Protein AF-A0A8S2E1A5-F1 (afdb_monomer)

Mean predicted aligned error: 11.37 Å

Organism: NCBI:txid1234261

Nearest PDB structures (foldseek):
  3hot-assembly1_A  TM=6.349E-01  e=9.076E-04  Drosophila mauritiana
  3hot-assembly1_B  TM=6.429E-01  e=1.334E-03  Drosophila mauritiana
  4u7b-assembly2_G-2  TM=6.095E-01  e=3.937E-04  Drosophila mauritiana
  4r79-assembly1_B  TM=6.027E-01  e=1.618E-03  Drosophila mauritiana
  5hoo-assembly1_B  TM=6.112E-01  e=2.092E-03  Drosophila mauritiana

Sequence (147 aa):
MRKAPVLLVATPFQAQRAVYFRKLEELRSTNFVIYFHDETWVNRNEEITNVWFDEADHGRLRNGEGKGQKLAISGLVSLNGFDLSTLDIFKCHEVHSMDSVHFTAGIESAASTLRTEHGRVAKIAIIVDNATWHNKLTPECDAPKRA

Structure (mmCIF, N/CA/C/O backbone):
data_AF-A0A8S2E1A5-F1
#
_entry.id   AF-A0A8S2E1A5-F1
#
loop_
_atom_site.group_PDB
_atom_site.id
_atom_site.type_symbol
_atom_site.label_atom_id
_atom_site.label_alt_id
_atom_site.label_comp_id
_atom_site.label_asym_id
_atom_site.label_entity_id
_atom_site.label_seq_id
_atom_site.pdbx_PDB_ins_code
_atom_site.Cartn_x
_atom_site.Cartn_y
_atom_site.Cartn_z
_atom_site.occupancy
_atom_site.B_iso_or_equiv
_atom_site.auth_seq_id
_atom_site.auth_comp_id
_atom_site.auth_asym_id
_atom_site.auth_atom_id
_atom_site.pdbx_PDB_model_num
ATOM 1 N N . MET A 1 1 ? 18.071 -36.636 -5.522 1.00 41.62 1 MET A N 1
ATOM 2 C CA . MET A 1 1 ? 17.278 -35.396 -5.353 1.00 41.62 1 MET A CA 1
ATOM 3 C C . MET A 1 1 ? 18.114 -34.362 -4.616 1.00 41.62 1 MET A C 1
ATOM 5 O O . MET A 1 1 ? 18.496 -34.620 -3.481 1.00 41.62 1 MET A O 1
ATOM 9 N N . ARG A 1 2 ? 18.427 -33.216 -5.235 1.00 41.34 2 ARG A N 1
ATOM 10 C CA . ARG A 1 2 ? 18.959 -32.059 -4.498 1.00 41.34 2 ARG A CA 1
ATOM 11 C C . ARG A 1 2 ? 17.771 -31.367 -3.832 1.00 41.34 2 ARG A C 1
ATOM 13 O O . ARG A 1 2 ? 16.861 -30.940 -4.534 1.00 41.34 2 ARG A O 1
ATOM 20 N N . LYS A 1 3 ? 17.745 -31.314 -2.497 1.00 44.00 3 LYS A N 1
ATOM 21 C CA . LYS A 1 3 ? 16.784 -30.476 -1.769 1.00 44.00 3 LYS A CA 1
ATOM 22 C C . LYS A 1 3 ? 17.051 -29.031 -2.185 1.00 44.00 3 LYS A C 1
ATOM 24 O O . LYS A 1 3 ? 18.188 -28.578 -2.062 1.00 44.00 3 LYS A O 1
ATOM 29 N N . ALA A 1 4 ? 16.038 -28.341 -2.706 1.00 47.56 4 ALA A N 1
ATOM 30 C CA . ALA A 1 4 ? 16.116 -26.896 -2.860 1.00 47.56 4 ALA A CA 1
ATOM 31 C C . ALA A 1 4 ? 16.495 -26.305 -1.490 1.00 47.56 4 ALA A C 1
ATOM 33 O O . ALA A 1 4 ? 15.922 -26.740 -0.483 1.00 47.56 4 ALA A O 1
ATOM 34 N N . PRO A 1 5 ? 17.476 -25.390 -1.403 1.00 48.09 5 PRO A N 1
ATOM 35 C CA . PRO A 1 5 ? 17.750 -24.717 -0.149 1.00 48.09 5 PRO A CA 1
ATOM 36 C C . PRO A 1 5 ? 16.495 -23.925 0.208 1.00 48.09 5 PRO A C 1
ATOM 38 O O . PRO A 1 5 ? 16.168 -22.928 -0.430 1.00 48.09 5 PRO A O 1
ATOM 41 N N . VAL A 1 6 ? 15.757 -24.407 1.208 1.00 50.19 6 VAL A N 1
ATOM 42 C CA . VAL A 1 6 ? 14.754 -23.590 1.879 1.00 50.19 6 VAL A CA 1
ATOM 43 C C . VAL A 1 6 ? 15.545 -22.444 2.483 1.00 50.19 6 VAL A C 1
ATOM 45 O O . VAL A 1 6 ? 16.315 -22.646 3.423 1.00 50.19 6 VAL A O 1
ATOM 48 N N . LEU A 1 7 ? 15.418 -21.260 1.888 1.00 47.47 7 LEU A N 1
ATOM 49 C CA . LEU A 1 7 ? 15.980 -20.037 2.428 1.00 47.47 7 LEU A CA 1
ATOM 50 C C . LEU A 1 7 ? 15.183 -19.738 3.704 1.00 47.47 7 LEU A C 1
ATOM 52 O O . LEU A 1 7 ? 14.178 -19.030 3.681 1.00 47.47 7 LEU A O 1
ATOM 56 N N . LEU A 1 8 ? 15.564 -20.369 4.817 1.00 48.28 8 LEU A N 1
ATOM 57 C CA . LEU A 1 8 ? 15.100 -19.972 6.136 1.00 48.28 8 LEU A CA 1
ATOM 58 C C . LEU A 1 8 ? 15.610 -18.548 6.326 1.00 48.28 8 LEU A C 1
ATOM 60 O O . LEU A 1 8 ? 16.776 -18.326 6.642 1.00 48.28 8 LEU A O 1
ATOM 64 N N . VAL A 1 9 ? 14.727 -17.589 6.046 1.00 56.38 9 VAL A N 1
ATOM 65 C CA . VAL A 1 9 ? 14.941 -16.168 6.308 1.00 56.38 9 VAL A CA 1
ATOM 66 C C . VAL A 1 9 ? 15.459 -16.067 7.740 1.00 56.38 9 VAL A C 1
ATOM 68 O 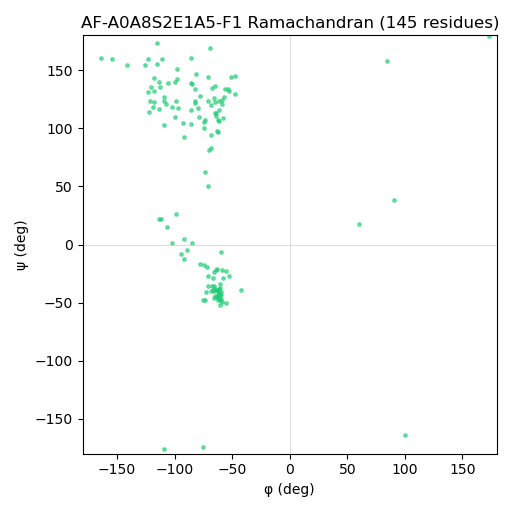O . VAL A 1 9 ? 14.891 -16.715 8.623 1.00 56.38 9 VAL A O 1
ATOM 71 N N . ALA A 1 10 ? 16.569 -15.356 7.953 1.00 60.19 10 ALA A N 1
ATOM 72 C CA . ALA A 1 10 ? 17.270 -15.337 9.236 1.00 60.19 10 ALA A CA 1
ATOM 73 C C . ALA A 1 10 ? 16.298 -15.121 10.414 1.00 60.19 10 ALA A C 1
ATOM 75 O O . ALA A 1 10 ? 15.323 -14.379 10.283 1.00 60.19 10 ALA A O 1
ATOM 76 N N . THR A 1 11 ? 16.567 -15.739 11.568 1.00 62.22 11 THR A N 1
ATOM 77 C CA . THR A 1 11 ? 15.709 -15.716 12.772 1.00 62.22 11 THR A CA 1
ATOM 78 C C . THR A 1 11 ? 15.099 -14.341 13.109 1.00 62.22 11 THR A C 1
ATOM 80 O O . THR A 1 11 ? 13.912 -14.298 13.440 1.00 62.22 11 T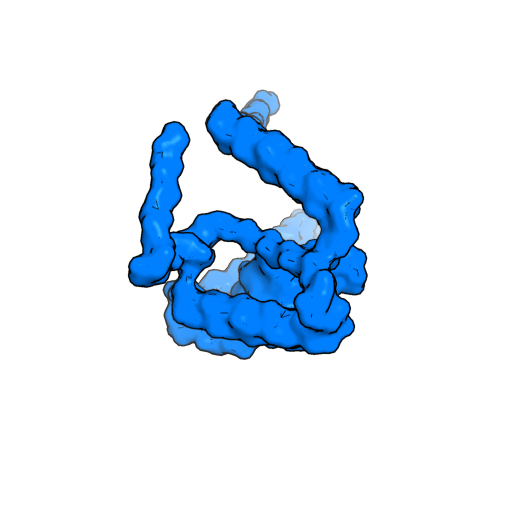HR A O 1
ATOM 83 N N . PRO A 1 12 ? 15.815 -13.203 12.965 1.00 70.81 12 PRO A N 1
ATOM 84 C CA . PRO A 1 12 ? 15.228 -11.878 13.181 1.00 70.81 12 PRO A CA 1
ATOM 85 C C . PRO A 1 12 ? 14.036 -11.559 12.266 1.00 70.81 12 PRO A C 1
ATOM 87 O O . PRO A 1 12 ? 13.029 -11.034 12.735 1.00 70.81 12 PRO A O 1
ATOM 90 N N . PHE A 1 13 ? 14.093 -11.931 10.985 1.00 71.50 13 PHE A N 1
ATOM 91 C CA . PHE A 1 13 ? 12.985 -11.719 10.050 1.00 71.50 13 PHE A CA 1
ATOM 92 C C . PHE A 1 13 ? 11.775 -12.588 10.396 1.00 71.50 13 PHE A C 1
ATOM 94 O O . PHE A 1 13 ? 10.637 -12.148 10.258 1.00 71.50 13 PHE A O 1
ATOM 101 N N . GLN A 1 14 ? 11.992 -13.813 10.882 1.00 77.44 14 GLN A N 1
ATOM 102 C CA . GLN A 1 14 ? 10.896 -14.677 11.333 1.00 77.44 14 GLN A CA 1
ATOM 103 C C . GLN A 1 14 ? 10.184 -14.072 12.549 1.00 77.44 14 GLN A C 1
ATOM 105 O O . GLN A 1 14 ? 8.954 -14.009 12.576 1.00 77.44 14 GLN A O 1
ATOM 110 N N . ALA A 1 15 ? 10.950 -13.557 13.516 1.00 81.00 15 ALA A N 1
ATOM 111 C CA . ALA A 1 15 ? 10.405 -12.862 14.678 1.00 81.00 15 ALA A CA 1
ATOM 112 C C . ALA A 1 15 ? 9.633 -11.593 14.277 1.00 81.00 15 ALA A C 1
ATOM 114 O O . ALA A 1 15 ? 8.517 -11.380 14.754 1.00 81.00 15 ALA A O 1
ATOM 115 N N . GLN A 1 16 ? 10.170 -10.791 13.351 1.00 82.31 16 GLN A N 1
ATOM 116 C CA . GLN A 1 16 ? 9.485 -9.612 12.810 1.00 82.31 16 GLN A CA 1
ATOM 117 C C . GLN A 1 16 ? 8.170 -9.980 12.114 1.00 82.31 16 GLN A C 1
ATOM 119 O O . GLN A 1 16 ? 7.152 -9.337 12.363 1.00 82.31 16 GLN A O 1
ATOM 124 N N . ARG A 1 17 ? 8.140 -11.055 11.316 1.00 84.44 17 ARG A N 1
ATOM 125 C CA . ARG A 1 17 ? 6.898 -11.540 10.689 1.00 84.44 17 ARG A CA 1
ATOM 126 C C . ARG A 1 17 ? 5.866 -11.988 11.725 1.00 84.44 17 ARG A C 1
ATOM 128 O O . ARG A 1 17 ? 4.688 -11.681 11.575 1.00 84.44 17 ARG A O 1
ATOM 135 N N . ALA A 1 18 ? 6.285 -12.650 12.804 1.00 86.56 18 ALA A N 1
ATOM 136 C CA . ALA A 1 18 ? 5.381 -13.022 13.895 1.00 86.56 18 ALA A CA 1
ATOM 137 C C . ALA A 1 18 ? 4.821 -11.797 14.647 1.00 86.56 18 ALA A C 1
ATOM 139 O O . ALA A 1 18 ? 3.668 -11.800 15.077 1.00 86.56 18 ALA A O 1
ATOM 140 N N . VAL A 1 19 ? 5.615 -10.734 14.816 1.00 87.81 19 VAL A N 1
ATOM 141 C CA . VAL A 1 19 ? 5.133 -9.448 15.352 1.00 87.81 19 VAL A CA 1
ATOM 142 C C . VAL A 1 19 ? 4.137 -8.800 14.389 1.00 87.81 19 VAL A C 1
ATOM 144 O O . VAL A 1 19 ? 3.062 -8.398 14.827 1.00 87.81 19 VAL A O 1
ATOM 147 N N . TYR A 1 20 ? 4.446 -8.771 13.090 1.00 89.94 20 TYR A N 1
ATOM 148 C CA . TYR A 1 20 ? 3.555 -8.250 12.053 1.00 89.94 20 TYR A CA 1
ATOM 149 C C . TYR A 1 20 ? 2.185 -8.939 12.074 1.00 89.94 20 TYR A C 1
ATOM 151 O O . TYR A 1 20 ? 1.166 -8.258 12.162 1.00 89.94 20 TYR A O 1
ATOM 159 N N . PHE A 1 21 ? 2.141 -10.276 12.079 1.00 91.44 21 PHE A N 1
ATOM 160 C CA . PHE A 1 21 ? 0.867 -11.003 12.101 1.00 91.44 21 PHE A CA 1
ATOM 161 C C . PHE A 1 21 ? 0.055 -10.730 13.367 1.00 91.44 21 PHE A C 1
ATOM 163 O O . PHE A 1 21 ? -1.154 -10.533 13.277 1.00 91.44 21 PHE A O 1
ATOM 170 N N . ARG A 1 22 ? 0.708 -10.644 14.534 1.00 91.88 22 ARG A N 1
ATOM 171 C CA . ARG A 1 22 ? 0.030 -10.257 15.781 1.00 91.88 22 ARG A CA 1
ATOM 172 C C . ARG A 1 22 ? -0.563 -8.854 15.695 1.00 91.88 22 ARG A C 1
ATOM 174 O O . ARG A 1 22 ? -1.689 -8.654 16.136 1.00 91.88 22 ARG A O 1
ATOM 181 N N . LYS A 1 23 ? 0.160 -7.899 15.102 1.00 91.62 23 LYS A N 1
ATOM 182 C CA . LYS A 1 23 ? -0.344 -6.531 14.944 1.00 91.62 23 LYS A CA 1
ATOM 183 C C . LYS A 1 23 ? -1.501 -6.458 13.954 1.00 91.62 23 LYS A C 1
ATOM 185 O O . LYS A 1 23 ? -2.470 -5.754 14.210 1.00 91.62 23 LYS A O 1
ATOM 190 N N . LEU A 1 24 ? -1.426 -7.201 12.854 1.00 91.62 24 LEU A N 1
ATOM 191 C CA . LEU A 1 24 ? -2.514 -7.272 11.883 1.00 91.62 24 LEU A CA 1
ATOM 192 C C . LEU A 1 24 ? -3.783 -7.873 12.506 1.00 91.62 24 LEU A C 1
ATOM 194 O O . LEU A 1 24 ? -4.876 -7.380 12.250 1.00 91.62 24 LEU A O 1
ATOM 198 N N . GLU A 1 25 ? -3.646 -8.885 13.363 1.00 92.44 25 GLU A N 1
ATOM 199 C CA . GLU A 1 25 ? -4.772 -9.468 14.102 1.00 92.44 25 GLU A CA 1
ATOM 200 C C . GLU A 1 25 ? -5.373 -8.491 15.127 1.00 92.44 25 GLU A C 1
ATOM 202 O O . GLU A 1 25 ? -6.591 -8.374 15.249 1.00 92.44 25 GLU A O 1
ATOM 207 N N . GLU A 1 26 ? -4.539 -7.717 15.824 1.00 93.44 26 GLU A N 1
ATOM 208 C CA . GLU A 1 26 ? -4.995 -6.621 16.691 1.00 93.44 26 GLU A CA 1
ATOM 209 C C . GLU A 1 26 ? -5.791 -5.571 15.896 1.00 93.44 26 GLU A C 1
ATOM 211 O O . GLU A 1 26 ? -6.857 -5.132 16.325 1.00 93.44 26 GLU A O 1
ATOM 216 N N . LEU A 1 27 ? -5.312 -5.195 14.706 1.00 92.81 27 LEU A N 1
ATOM 217 C CA . LEU A 1 27 ? -6.024 -4.263 13.830 1.00 92.81 27 LEU A CA 1
ATOM 218 C C . LEU A 1 27 ? -7.350 -4.841 13.338 1.00 92.81 27 LEU A C 1
ATOM 220 O O . LEU A 1 27 ? -8.316 -4.102 13.266 1.00 92.81 27 LEU A O 1
ATOM 224 N N . ARG A 1 28 ? -7.422 -6.140 13.029 1.00 90.00 28 ARG A N 1
ATOM 225 C CA . ARG A 1 28 ? -8.667 -6.806 12.598 1.00 90.00 28 ARG A CA 1
ATOM 226 C C . ARG A 1 28 ? -9.685 -6.964 13.722 1.00 90.00 28 ARG A C 1
ATOM 228 O O . ARG A 1 28 ? -10.884 -6.895 13.478 1.00 90.00 28 ARG A O 1
ATOM 235 N N . SER A 1 29 ? -9.210 -7.220 14.939 1.00 90.25 29 SER A N 1
ATOM 236 C CA . SER A 1 29 ? -10.061 -7.374 16.127 1.00 90.25 29 SER A CA 1
ATOM 237 C C . SER A 1 29 ? -10.543 -6.036 16.688 1.00 90.25 29 SER A C 1
ATOM 239 O O . SER A 1 29 ? -11.510 -5.984 17.447 1.00 90.25 29 SER A O 1
ATOM 241 N N . THR A 1 30 ? -9.899 -4.941 16.295 1.00 84.44 30 THR A N 1
ATOM 242 C CA . THR A 1 30 ? -10.373 -3.581 16.530 1.00 84.44 30 THR A CA 1
ATOM 243 C C . THR A 1 30 ? -11.088 -3.090 15.269 1.00 84.44 30 THR A C 1
ATOM 245 O O . THR A 1 30 ? -10.817 -3.569 14.184 1.00 84.44 30 THR A O 1
ATOM 248 N N . ASN A 1 31 ? -12.067 -2.190 15.374 1.00 87.44 31 ASN A N 1
ATOM 249 C CA . ASN A 1 31 ? -12.914 -1.770 14.241 1.00 87.44 31 ASN A CA 1
ATOM 250 C C . ASN A 1 31 ? -12.164 -0.896 13.199 1.00 87.44 31 ASN A C 1
ATOM 252 O O . ASN A 1 31 ? -12.593 0.220 12.903 1.00 87.44 31 ASN A O 1
ATOM 256 N N . PHE A 1 32 ? -10.996 -1.339 12.725 1.00 94.38 32 PHE A N 1
ATOM 257 C CA . PH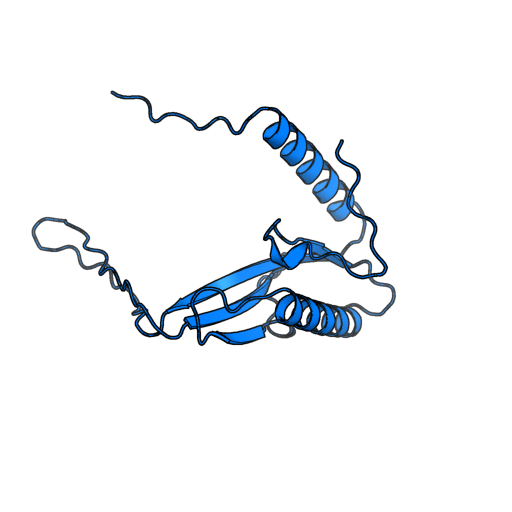E A 1 32 ? -10.237 -0.703 11.660 1.00 94.38 32 PHE A CA 1
ATOM 258 C C . PHE A 1 32 ? -10.720 -1.188 10.300 1.00 94.38 32 PHE A C 1
ATOM 260 O O . PHE A 1 32 ? -10.896 -2.382 10.063 1.00 94.38 32 PHE A O 1
ATOM 267 N N . VAL A 1 33 ? -10.819 -0.246 9.371 1.00 93.56 33 VAL A N 1
ATOM 268 C CA . VAL A 1 33 ? -10.852 -0.542 7.944 1.00 93.56 33 VAL A CA 1
ATOM 269 C C . VAL A 1 33 ? -9.408 -0.716 7.482 1.00 93.56 33 VAL A C 1
ATOM 271 O O . VAL A 1 33 ? -8.579 0.176 7.672 1.00 93.56 33 VAL A O 1
ATOM 274 N N . ILE A 1 34 ? -9.093 -1.883 6.924 1.00 95.56 34 ILE A N 1
ATOM 275 C CA . ILE A 1 34 ? -7.728 -2.249 6.539 1.00 95.56 34 ILE A CA 1
ATOM 276 C C . ILE A 1 34 ? -7.614 -2.252 5.020 1.00 95.56 34 ILE A C 1
ATOM 278 O O . ILE A 1 34 ? -8.366 -2.947 4.333 1.00 95.56 34 ILE A O 1
ATOM 282 N N . TYR A 1 35 ? -6.619 -1.523 4.534 1.00 96.69 35 TYR A N 1
ATOM 283 C CA . TYR A 1 35 ? -6.186 -1.508 3.148 1.00 96.69 35 TYR A CA 1
ATOM 284 C C . TYR A 1 35 ? -4.744 -1.995 3.060 1.00 96.69 35 TYR A C 1
ATOM 286 O O . TYR A 1 35 ? -3.924 -1.692 3.925 1.00 96.69 35 TYR A O 1
ATOM 294 N N . PHE A 1 36 ? -4.432 -2.737 2.008 1.00 95.81 36 PHE A N 1
ATOM 295 C CA . PHE A 1 36 ? -3.072 -3.069 1.611 1.00 95.81 36 PHE A CA 1
ATOM 296 C C . PHE A 1 36 ? -2.725 -2.243 0.386 1.00 95.81 36 PHE A C 1
ATOM 298 O O . PHE A 1 36 ? -3.562 -2.057 -0.493 1.00 95.81 36 PHE A O 1
ATOM 305 N N . HIS A 1 37 ? -1.508 -1.741 0.351 1.00 94.81 37 HIS A N 1
ATOM 306 C CA . HIS A 1 37 ? -0.977 -0.961 -0.748 1.00 94.81 37 HIS A CA 1
ATOM 307 C C . HIS A 1 37 ? 0.146 -1.746 -1.414 1.00 94.81 37 HIS A C 1
ATOM 309 O O . HIS A 1 37 ? 0.919 -2.415 -0.725 1.00 94.81 37 HIS A O 1
ATOM 315 N N . ASP A 1 38 ? 0.192 -1.688 -2.737 1.00 91.31 38 ASP A N 1
ATOM 316 C CA . ASP A 1 38 ? 1.285 -2.239 -3.528 1.00 91.31 38 ASP A CA 1
ATOM 317 C C . ASP A 1 38 ? 1.385 -1.489 -4.859 1.00 91.31 38 ASP A C 1
ATOM 319 O O . ASP A 1 38 ? 0.411 -0.874 -5.324 1.00 91.31 38 ASP A O 1
ATOM 323 N N . GLU A 1 39 ? 2.550 -1.579 -5.492 1.00 87.94 39 GLU A N 1
ATOM 324 C CA . GLU A 1 39 ? 2.792 -1.048 -6.824 1.00 87.94 39 GLU A CA 1
ATOM 325 C C . GLU A 1 39 ? 3.227 -2.129 -7.798 1.00 87.94 39 GLU A C 1
ATOM 327 O O . GLU A 1 39 ? 4.126 -2.933 -7.552 1.00 87.94 39 GLU A O 1
ATOM 332 N N . THR A 1 40 ? 2.643 -2.079 -8.989 1.00 86.38 40 THR A N 1
ATOM 333 C CA . THR A 1 40 ? 3.045 -2.925 -10.105 1.00 86.38 40 THR A CA 1
ATOM 334 C C . THR A 1 40 ? 3.421 -2.092 -11.320 1.00 86.38 40 THR A C 1
ATOM 336 O O . THR A 1 40 ? 3.058 -0.922 -11.457 1.00 86.38 40 THR A O 1
ATOM 339 N N . TRP A 1 41 ? 4.187 -2.703 -12.216 1.00 82.50 41 TRP A N 1
ATOM 340 C CA . TRP A 1 41 ? 4.756 -2.049 -13.384 1.00 82.50 41 TRP A CA 1
ATOM 341 C C . TRP A 1 41 ? 4.281 -2.759 -14.634 1.00 82.50 41 TRP A C 1
ATOM 343 O O . TRP A 1 41 ? 4.556 -3.943 -14.801 1.00 82.50 41 TRP A O 1
ATOM 353 N N . VAL A 1 42 ? 3.656 -2.010 -15.536 1.00 79.69 42 VAL A N 1
ATOM 354 C CA . VAL A 1 42 ? 3.323 -2.494 -16.873 1.00 79.69 42 VAL A CA 1
ATOM 355 C C . VAL A 1 42 ? 4.377 -1.995 -17.848 1.00 79.69 42 VAL A C 1
ATOM 357 O O . VAL A 1 42 ? 4.644 -0.790 -17.953 1.00 79.69 42 VAL A O 1
ATOM 360 N N . ASN A 1 43 ? 5.012 -2.913 -18.566 1.00 76.31 43 ASN A N 1
ATOM 361 C CA . ASN A 1 43 ? 6.011 -2.542 -19.565 1.00 76.31 43 ASN A CA 1
ATOM 362 C C . ASN A 1 43 ? 5.328 -2.132 -20.876 1.00 76.31 43 ASN A C 1
ATOM 364 O O . ASN A 1 43 ? 4.322 -2.710 -21.274 1.00 76.31 43 ASN A O 1
ATOM 368 N N . ARG A 1 44 ? 5.911 -1.175 -21.614 1.00 68.62 44 ARG A N 1
ATOM 369 C CA . ARG A 1 44 ? 5.375 -0.718 -22.916 1.00 68.62 44 ARG A CA 1
ATOM 370 C C . ARG A 1 44 ? 5.116 -1.848 -23.928 1.00 68.62 44 ARG A C 1
ATOM 372 O O . ARG A 1 44 ? 4.270 -1.686 -24.799 1.00 68.62 44 ARG A O 1
ATOM 379 N N . ASN A 1 45 ? 5.849 -2.955 -23.816 1.00 67.81 45 ASN A N 1
ATOM 380 C CA . ASN A 1 45 ? 5.754 -4.112 -24.708 1.00 67.81 45 ASN A CA 1
ATOM 381 C C . ASN A 1 45 ? 5.167 -5.346 -23.999 1.00 67.81 45 ASN A C 1
ATOM 383 O O . ASN A 1 45 ? 5.453 -6.474 -24.394 1.00 67.81 45 ASN A O 1
ATOM 387 N N . GLU A 1 46 ? 4.434 -5.146 -22.904 1.00 65.81 46 GLU A N 1
ATOM 388 C CA . GLU A 1 46 ? 3.742 -6.228 -22.216 1.00 65.81 46 GLU A CA 1
ATOM 389 C C . GLU A 1 46 ? 2.526 -6.652 -23.043 1.00 65.81 46 GLU A C 1
ATOM 391 O O . GLU A 1 46 ? 1.545 -5.923 -23.172 1.00 65.81 46 GLU A O 1
ATOM 396 N N . GLU A 1 47 ? 2.632 -7.818 -23.672 1.00 58.50 47 GLU A N 1
ATOM 397 C CA . GLU A 1 47 ? 1.546 -8.447 -24.418 1.00 58.50 47 GLU A CA 1
ATOM 398 C C . GLU A 1 47 ? 0.880 -9.502 -23.526 1.00 58.50 47 GLU A C 1
ATOM 400 O O . GLU A 1 47 ? 1.563 -10.212 -22.786 1.00 58.50 47 GLU A O 1
ATOM 405 N N . ILE A 1 48 ? -0.449 -9.639 -23.620 1.00 58.56 48 ILE A N 1
ATOM 406 C CA . ILE A 1 48 ? -1.177 -10.754 -23.000 1.00 58.56 48 ILE A CA 1
ATOM 407 C C . ILE A 1 48 ? -0.600 -12.052 -23.577 1.00 58.56 48 ILE A C 1
ATOM 409 O O . ILE A 1 48 ? -0.787 -12.367 -24.754 1.00 58.56 48 ILE A O 1
ATOM 413 N N . THR A 1 49 ? 0.131 -12.803 -22.759 1.00 51.75 49 THR A N 1
ATOM 414 C CA . THR A 1 49 ? 0.712 -14.083 -23.151 1.00 51.75 49 THR A CA 1
ATOM 415 C C . THR A 1 49 ? -0.386 -15.137 -23.217 1.00 51.75 49 THR A C 1
ATOM 417 O O . THR A 1 49 ? -0.772 -15.727 -22.213 1.00 51.75 49 THR A O 1
ATOM 420 N N . ASN A 1 50 ? -0.861 -15.440 -24.424 1.00 49.91 50 ASN A N 1
ATOM 421 C CA . ASN A 1 50 ? -1.405 -16.770 -24.673 1.00 49.91 50 ASN A CA 1
ATOM 422 C C . ASN A 1 50 ? -0.235 -17.755 -24.538 1.00 49.91 50 ASN A C 1
ATOM 424 O O . ASN A 1 50 ? 0.720 -17.692 -25.316 1.00 49.91 50 ASN A O 1
ATOM 428 N N . VAL A 1 51 ? -0.271 -18.620 -23.521 1.00 54.81 51 VAL A N 1
ATOM 429 C CA . VAL A 1 51 ? 0.679 -19.731 -23.390 1.00 54.81 51 VAL A CA 1
ATOM 430 C C . VAL A 1 51 ? 0.370 -20.709 -24.517 1.00 54.81 51 VAL A C 1
ATOM 432 O O . VAL A 1 51 ? -0.526 -21.540 -24.404 1.00 54.81 51 VAL A O 1
ATOM 435 N N . TRP A 1 52 ? 1.073 -20.576 -25.636 1.00 53.84 52 TRP A N 1
ATOM 436 C CA . TRP A 1 52 ? 1.080 -21.609 -26.660 1.00 53.84 52 TRP A CA 1
ATOM 437 C C . TRP A 1 52 ? 2.097 -22.667 -26.244 1.00 53.84 52 TRP A C 1
ATOM 439 O O . TRP A 1 52 ? 3.268 -22.356 -26.008 1.00 53.84 52 TRP A O 1
ATOM 449 N N . PHE A 1 53 ? 1.632 -23.905 -26.135 1.00 56.94 53 PHE A N 1
ATOM 450 C CA . PHE A 1 53 ? 2.501 -25.071 -26.140 1.00 56.94 53 PHE A CA 1
ATOM 451 C C . PHE A 1 53 ? 2.888 -25.315 -27.600 1.00 56.94 53 PHE A C 1
ATOM 453 O O . PHE A 1 53 ? 2.016 -25.320 -28.472 1.00 56.94 53 PHE A O 1
ATOM 460 N N . ASP A 1 54 ? 4.184 -25.433 -27.891 1.00 57.38 54 ASP A N 1
ATOM 461 C CA . ASP A 1 54 ? 4.591 -25.977 -29.185 1.00 57.38 54 ASP A CA 1
ATOM 462 C C . ASP A 1 54 ? 4.253 -27.479 -29.248 1.00 57.38 54 ASP A C 1
ATOM 464 O O . ASP A 1 54 ? 3.896 -28.092 -28.243 1.00 57.38 54 ASP A O 1
ATOM 468 N N . GLU A 1 55 ? 4.354 -28.098 -30.427 1.00 62.88 55 GLU A N 1
ATOM 469 C CA . GLU A 1 55 ? 4.106 -29.544 -30.603 1.00 62.88 55 GLU A CA 1
ATOM 470 C C . GLU A 1 55 ? 5.050 -30.436 -29.763 1.00 62.88 55 GLU A C 1
ATOM 472 O O . GLU A 1 55 ? 4.881 -31.653 -29.721 1.00 62.88 55 GLU A O 1
ATOM 477 N N . ALA A 1 56 ? 6.042 -29.841 -29.091 1.00 68.56 56 ALA A N 1
ATOM 478 C CA . ALA A 1 56 ? 6.979 -30.488 -28.185 1.00 68.56 56 ALA A CA 1
ATOM 479 C C . ALA A 1 56 ? 6.706 -30.165 -26.698 1.00 68.56 56 ALA A C 1
ATOM 481 O O . ALA A 1 56 ? 7.575 -30.422 -25.864 1.00 68.56 56 ALA A O 1
ATOM 482 N N . ASP A 1 57 ? 5.528 -29.621 -26.358 1.00 59.44 57 ASP A N 1
ATOM 483 C CA . ASP A 1 57 ? 5.098 -29.260 -24.996 1.00 59.44 57 ASP A CA 1
ATOM 484 C C . ASP A 1 57 ? 5.991 -28.222 -24.283 1.00 59.44 57 ASP A C 1
ATOM 486 O O . ASP A 1 57 ? 5.909 -28.024 -23.065 1.00 59.44 57 ASP A O 1
ATOM 490 N N . HIS A 1 58 ? 6.828 -27.483 -25.014 1.00 55.28 58 HIS A N 1
ATOM 491 C CA . HIS A 1 58 ? 7.615 -26.407 -24.423 1.00 55.28 58 HIS A CA 1
ATOM 492 C C . HIS A 1 58 ? 6.803 -25.112 -24.398 1.00 55.28 58 HIS A C 1
ATOM 494 O O . HIS A 1 58 ? 6.681 -24.397 -25.393 1.00 55.28 58 HIS A O 1
ATOM 500 N N . GLY A 1 59 ? 6.294 -24.754 -23.219 1.00 53.44 59 GLY A N 1
ATOM 501 C CA . GLY A 1 59 ? 5.779 -23.409 -22.977 1.00 53.44 59 GLY A CA 1
ATOM 502 C C . GLY A 1 59 ? 6.913 -22.385 -23.079 1.00 53.44 59 GLY A C 1
ATOM 503 O O . GLY A 1 59 ? 7.821 -22.371 -22.246 1.00 53.44 59 GLY A O 1
ATOM 504 N N . ARG A 1 60 ? 6.879 -21.510 -24.089 1.00 50.91 60 ARG A N 1
ATOM 505 C CA . ARG A 1 60 ? 7.806 -20.372 -24.184 1.00 50.91 60 ARG A CA 1
ATOM 506 C C . ARG A 1 60 ? 7.122 -19.103 -23.692 1.00 50.91 60 ARG A C 1
ATOM 508 O O . ARG A 1 60 ? 6.263 -18.550 -24.372 1.00 50.91 60 ARG A O 1
ATOM 515 N N . LEU A 1 61 ? 7.554 -18.600 -22.537 1.00 51.09 61 LEU A N 1
ATOM 516 C CA . LEU A 1 61 ? 7.298 -17.211 -22.158 1.00 51.09 61 LEU A CA 1
ATOM 517 C C . LEU A 1 61 ? 8.120 -16.319 -23.091 1.00 51.09 61 LEU A C 1
ATOM 519 O O . LEU A 1 61 ? 9.347 -16.436 -23.152 1.00 51.09 61 LEU A O 1
ATOM 523 N N . ARG A 1 62 ? 7.467 -15.437 -23.850 1.00 52.91 62 ARG A N 1
ATOM 524 C CA . ARG A 1 62 ? 8.198 -14.422 -24.607 1.00 52.91 62 ARG A CA 1
ATOM 525 C C . ARG A 1 62 ? 8.667 -13.362 -23.610 1.00 52.91 62 ARG A C 1
ATOM 527 O O . ARG A 1 62 ? 7.864 -12.581 -23.114 1.00 52.91 62 ARG A O 1
ATOM 534 N N . ASN A 1 63 ? 9.962 -13.364 -23.298 1.00 50.44 63 ASN A N 1
ATOM 535 C CA . ASN A 1 63 ? 10.590 -12.341 -22.464 1.00 50.44 63 ASN A CA 1
ATOM 536 C C . ASN A 1 63 ? 10.498 -10.980 -23.165 1.00 50.44 63 ASN A C 1
ATOM 538 O O . ASN A 1 63 ? 11.320 -10.650 -24.020 1.00 50.44 63 ASN A O 1
ATOM 542 N N . GLY A 1 64 ? 9.506 -10.178 -22.791 1.00 51.53 64 GLY A N 1
ATOM 543 C CA . GLY A 1 64 ? 9.492 -8.748 -23.065 1.00 51.53 64 GLY A CA 1
ATOM 544 C C . GLY A 1 64 ? 10.483 -8.023 -22.156 1.00 51.53 64 GLY A C 1
ATOM 545 O O . GLY A 1 64 ? 10.074 -7.201 -21.343 1.00 51.53 64 GLY A O 1
ATOM 546 N N . GLU A 1 65 ? 11.784 -8.319 -22.252 1.00 51.59 65 GLU A N 1
ATOM 547 C CA . GLU A 1 65 ? 12.814 -7.480 -21.626 1.00 51.59 65 GLU A CA 1
ATOM 548 C C . GLU A 1 65 ? 12.892 -6.146 -22.383 1.00 51.59 65 GLU A C 1
ATOM 550 O O . GLU A 1 65 ? 13.710 -5.934 -23.277 1.00 51.59 65 GLU A O 1
ATOM 555 N N . GLY A 1 66 ? 11.974 -5.237 -22.065 1.00 50.69 66 GLY A N 1
ATOM 556 C CA . GLY A 1 66 ? 11.945 -3.895 -22.622 1.00 50.69 66 GLY A CA 1
ATOM 557 C C . GLY A 1 66 ? 12.704 -2.918 -21.735 1.00 50.69 66 GLY A C 1
ATOM 558 O O . GLY A 1 66 ? 12.173 -2.461 -20.726 1.00 50.69 66 GLY A O 1
ATOM 559 N N . LYS A 1 67 ? 13.913 -2.510 -22.141 1.00 52.12 67 LYS A N 1
ATOM 560 C CA . LYS A 1 67 ? 14.436 -1.193 -21.743 1.00 52.12 67 LYS A CA 1
ATOM 561 C C . LYS A 1 67 ? 13.519 -0.138 -22.375 1.00 52.12 67 LYS A C 1
ATOM 563 O O . LYS A 1 67 ? 13.498 -0.010 -23.597 1.00 52.12 67 LYS A O 1
ATOM 568 N N . GLY A 1 68 ? 12.725 0.575 -21.577 1.00 58.47 68 GLY A N 1
ATOM 569 C CA . 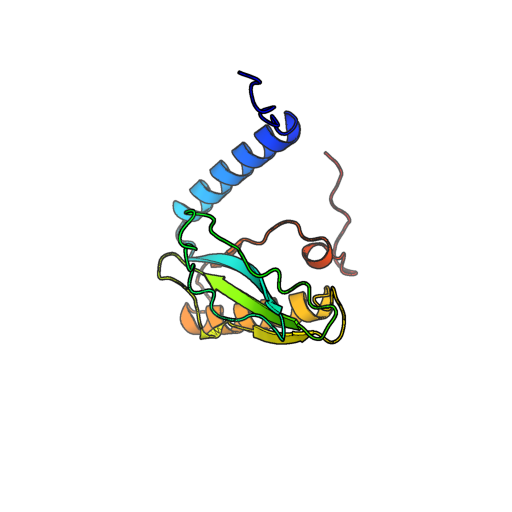GLY A 1 68 ? 11.775 1.566 -22.089 1.00 58.47 68 GLY A CA 1
ATOM 570 C C . GLY A 1 68 ? 10.844 2.148 -21.025 1.00 58.47 68 GLY A C 1
ATOM 571 O O . GLY A 1 68 ? 10.919 1.774 -19.858 1.00 58.47 68 GLY A O 1
ATOM 572 N N . GLN A 1 69 ? 9.976 3.070 -21.460 1.00 64.12 69 GLN A N 1
ATOM 573 C CA . GLN A 1 69 ? 8.927 3.675 -20.631 1.00 64.12 69 GLN A CA 1
ATOM 574 C C . GLN A 1 69 ? 8.071 2.588 -19.972 1.00 64.12 69 GLN A C 1
ATOM 576 O O . GLN A 1 69 ? 7.639 1.645 -20.642 1.00 64.12 69 GLN A O 1
ATOM 581 N N . LYS A 1 70 ? 7.818 2.742 -18.675 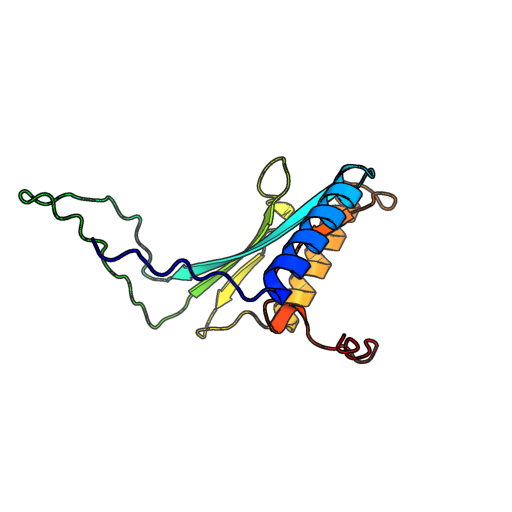1.00 74.75 70 LYS A N 1
ATOM 582 C CA . LYS A 1 70 ? 6.915 1.882 -17.906 1.00 74.75 70 LYS A CA 1
ATOM 583 C C . LYS A 1 70 ? 5.671 2.667 -17.515 1.00 74.75 70 LYS A C 1
ATOM 585 O O . LYS A 1 70 ? 5.685 3.898 -17.511 1.00 74.75 70 LYS A O 1
ATOM 590 N N . LEU A 1 71 ? 4.599 1.965 -17.202 1.00 82.31 71 LEU A N 1
ATOM 591 C CA . LEU A 1 71 ? 3.450 2.520 -16.506 1.00 82.31 71 LEU A CA 1
ATOM 592 C C . LEU A 1 71 ? 3.488 1.963 -15.085 1.00 82.31 71 LEU A C 1
ATOM 594 O O . LEU A 1 71 ? 3.503 0.745 -14.920 1.00 82.31 71 LEU A O 1
ATOM 598 N N . ALA A 1 72 ? 3.561 2.830 -14.084 1.00 85.38 72 ALA A N 1
ATOM 599 C CA . ALA A 1 72 ? 3.354 2.419 -12.705 1.00 85.38 72 ALA A CA 1
ATOM 600 C C . ALA A 1 72 ? 1.855 2.428 -12.413 1.00 85.38 72 ALA A C 1
ATOM 602 O O . ALA A 1 72 ? 1.141 3.340 -12.837 1.00 85.38 72 ALA A O 1
ATOM 603 N N . ILE A 1 73 ? 1.399 1.399 -11.710 1.00 87.75 73 ILE A N 1
ATOM 604 C CA . ILE A 1 73 ? 0.053 1.299 -11.163 1.00 87.75 73 ILE A CA 1
ATOM 605 C C . ILE A 1 73 ? 0.220 1.108 -9.661 1.00 87.75 73 ILE A C 1
ATOM 607 O O . ILE A 1 73 ? 0.756 0.093 -9.222 1.00 87.75 73 ILE A O 1
ATOM 611 N N . SER A 1 74 ? -0.229 2.094 -8.899 1.00 90.44 74 SER A N 1
ATOM 612 C CA . SER A 1 74 ? -0.258 2.105 -7.441 1.00 90.44 74 SER A CA 1
ATOM 613 C C . SER A 1 74 ? -1.714 2.073 -7.000 1.00 90.44 74 SER A C 1
ATOM 615 O O . SER A 1 74 ? -2.556 2.760 -7.583 1.00 90.44 74 SER A O 1
ATOM 617 N N . GLY A 1 75 ? -2.054 1.255 -6.011 1.00 92.19 75 GLY A N 1
ATOM 618 C CA . GLY A 1 75 ? -3.444 1.165 -5.581 1.00 92.19 75 GLY A CA 1
ATOM 619 C C . GLY A 1 75 ? -3.629 0.506 -4.230 1.00 92.19 75 GLY A C 1
ATOM 620 O O . GLY A 1 75 ? -2.759 -0.213 -3.738 1.00 92.19 75 GLY A O 1
ATOM 621 N N . LEU A 1 76 ? -4.795 0.757 -3.636 1.00 95.69 76 LEU A N 1
ATOM 622 C CA . LEU A 1 76 ? -5.210 0.116 -2.400 1.00 95.69 76 LEU A CA 1
ATOM 623 C C . LEU A 1 76 ? -6.163 -1.045 -2.677 1.00 95.69 76 LEU A C 1
ATOM 625 O O . LEU A 1 76 ? -7.068 -0.966 -3.507 1.00 95.69 76 LEU A O 1
ATOM 629 N N . VAL A 1 77 ? -5.977 -2.131 -1.936 1.00 94.94 77 VAL A N 1
ATOM 630 C CA . VAL A 1 77 ? -6.848 -3.304 -1.942 1.00 94.94 77 VAL A CA 1
ATOM 631 C C . VAL A 1 77 ? -7.352 -3.568 -0.529 1.00 94.94 77 VAL A C 1
ATOM 633 O O . VAL A 1 77 ? -6.592 -3.581 0.438 1.00 94.94 77 VAL A O 1
ATOM 636 N N . SER A 1 78 ? -8.657 -3.768 -0.398 1.00 93.56 78 SER A N 1
ATOM 637 C CA . SER A 1 78 ? -9.308 -4.163 0.851 1.00 93.56 78 SER A CA 1
ATOM 638 C C . SER A 1 78 ? -9.804 -5.608 0.759 1.00 93.56 78 SER A C 1
ATOM 640 O O . SER A 1 78 ? -9.629 -6.288 -0.253 1.00 93.56 78 SER A O 1
ATOM 642 N N . LEU A 1 79 ? -10.496 -6.079 1.798 1.00 89.81 79 LEU A N 1
ATOM 643 C CA . LEU A 1 79 ? -11.210 -7.361 1.746 1.00 89.81 79 LEU A CA 1
ATOM 644 C C . LEU A 1 79 ? -12.270 -7.421 0.632 1.00 89.81 79 LEU A C 1
ATOM 646 O O . LEU A 1 79 ? -12.617 -8.512 0.190 1.00 89.81 79 LEU A O 1
ATOM 650 N N . ASN A 1 80 ? -12.754 -6.267 0.164 1.00 89.25 80 ASN A N 1
ATOM 651 C CA . ASN A 1 80 ? -13.751 -6.170 -0.903 1.00 89.25 80 ASN A CA 1
ATOM 652 C C . ASN A 1 80 ? -13.124 -6.049 -2.304 1.00 89.25 80 ASN A C 1
ATOM 654 O O . ASN A 1 80 ? -13.847 -5.879 -3.283 1.00 89.25 80 ASN A O 1
ATOM 658 N N . GLY A 1 81 ? -11.796 -6.143 -2.411 1.00 90.88 81 GLY A N 1
ATOM 659 C CA . GLY A 1 81 ? -11.060 -5.972 -3.660 1.00 90.88 81 GLY A CA 1
ATOM 660 C C . GLY A 1 81 ? -10.433 -4.586 -3.799 1.00 90.88 81 GLY A C 1
ATOM 661 O O . GLY A 1 81 ? -10.239 -3.872 -2.810 1.00 90.88 81 GLY A O 1
ATOM 662 N N . PHE A 1 82 ? -10.047 -4.252 -5.033 1.00 90.81 82 PHE A N 1
ATOM 663 C CA . PHE A 1 82 ? -9.361 -3.003 -5.357 1.00 90.81 82 PHE A CA 1
ATOM 664 C C . PHE A 1 82 ? -10.272 -1.794 -5.174 1.00 90.81 82 PHE A C 1
ATOM 666 O O . PHE A 1 82 ? -11.407 -1.777 -5.651 1.00 90.81 82 PHE A O 1
ATOM 673 N N . ASP A 1 83 ? -9.734 -0.765 -4.534 1.00 92.44 83 ASP A N 1
ATOM 674 C CA . ASP A 1 83 ? -10.378 0.528 -4.382 1.00 92.44 83 ASP A CA 1
ATOM 675 C C . ASP A 1 83 ? -9.957 1.442 -5.533 1.00 92.44 83 ASP A C 1
ATOM 677 O O . ASP A 1 83 ? -8.914 2.100 -5.501 1.00 92.44 83 ASP A O 1
ATOM 681 N N . LEU A 1 84 ? -10.756 1.431 -6.600 1.00 91.75 84 LEU A N 1
ATOM 682 C CA . LEU A 1 84 ? -10.430 2.122 -7.849 1.00 91.75 84 LEU A CA 1
ATOM 683 C C . LEU A 1 84 ? -10.339 3.647 -7.688 1.00 91.75 84 LEU A C 1
ATOM 685 O O . LEU A 1 84 ? -9.670 4.299 -8.483 1.00 91.75 84 LEU A O 1
ATOM 689 N N . SER A 1 85 ? -10.969 4.207 -6.655 1.00 91.75 85 SER A N 1
ATOM 690 C CA . SER A 1 85 ? -10.906 5.628 -6.281 1.00 91.75 85 SER A CA 1
ATOM 691 C C . SER A 1 85 ? -9.512 6.056 -5.831 1.00 91.75 85 SER A C 1
ATOM 693 O O . SER A 1 85 ? -9.176 7.236 -5.878 1.00 91.75 85 SER A O 1
ATOM 695 N N . THR A 1 86 ? -8.711 5.095 -5.375 1.00 91.75 86 THR A N 1
ATOM 696 C CA . THR A 1 86 ? -7.357 5.309 -4.844 1.00 91.75 86 THR A CA 1
ATOM 697 C C . THR A 1 86 ? -6.268 4.945 -5.848 1.00 91.75 86 THR A C 1
ATOM 699 O O . THR A 1 86 ? -5.084 5.029 -5.529 1.00 91.75 86 THR A O 1
ATOM 702 N N . LEU A 1 87 ? -6.662 4.513 -7.048 1.00 90.88 87 LEU A N 1
ATOM 703 C CA . LEU A 1 87 ? -5.745 4.063 -8.079 1.00 90.88 87 LEU A CA 1
ATOM 704 C C . LEU A 1 87 ? -4.970 5.253 -8.654 1.00 90.88 87 LEU A C 1
ATOM 706 O O . LEU A 1 87 ? -5.561 6.190 -9.191 1.00 90.88 87 LEU A O 1
ATOM 710 N N . ASP A 1 88 ? -3.647 5.175 -8.596 1.00 88.31 88 ASP A N 1
ATOM 711 C CA . ASP A 1 88 ? -2.741 6.134 -9.212 1.00 88.31 88 ASP A CA 1
ATOM 712 C C . ASP A 1 88 ? -1.962 5.450 -10.340 1.00 88.31 88 ASP A C 1
ATOM 714 O O . ASP A 1 88 ? -1.227 4.480 -10.130 1.00 88.31 88 ASP A O 1
ATOM 718 N N . ILE A 1 89 ? -2.174 5.934 -11.565 1.00 88.00 89 ILE A N 1
ATOM 719 C CA . ILE A 1 89 ? -1.529 5.425 -12.774 1.00 88.00 89 ILE A CA 1
ATOM 720 C C . ILE A 1 89 ? -0.703 6.550 -13.384 1.00 88.00 89 ILE A C 1
ATOM 722 O O . ILE A 1 89 ? -1.251 7.539 -13.875 1.00 88.00 89 ILE A O 1
ATOM 726 N N . PHE A 1 90 ? 0.610 6.353 -13.478 1.00 83.38 90 PHE A N 1
ATOM 727 C CA . PHE A 1 90 ? 1.499 7.354 -14.056 1.00 83.38 90 PHE A CA 1
ATOM 728 C C . PHE A 1 90 ? 2.606 6.747 -14.913 1.00 83.38 90 PHE A C 1
ATOM 730 O O . PHE A 1 90 ? 2.998 5.584 -14.792 1.00 83.38 90 PHE A O 1
ATOM 737 N N . LYS A 1 91 ? 3.086 7.558 -15.862 1.00 79.62 91 LYS A N 1
ATOM 738 C CA . LYS A 1 91 ? 4.153 7.165 -16.780 1.00 79.62 91 LYS A CA 1
ATOM 739 C C . LYS A 1 91 ? 5.506 7.343 -16.119 1.00 79.62 91 LYS A C 1
ATOM 741 O O . LYS A 1 91 ? 5.842 8.397 -15.593 1.00 79.62 91 LYS A O 1
ATOM 746 N N . CYS A 1 92 ? 6.310 6.315 -16.282 1.00 73.75 92 CYS A N 1
ATOM 747 C CA . CYS A 1 92 ? 7.622 6.180 -15.710 1.00 73.75 92 CYS A CA 1
ATOM 748 C C . CYS A 1 92 ? 8.654 6.297 -16.830 1.00 73.75 92 CYS A C 1
ATOM 750 O O . CYS A 1 92 ? 8.820 5.386 -17.647 1.00 73.75 92 CYS A O 1
ATOM 752 N N . HIS A 1 93 ? 9.288 7.469 -16.920 1.00 63.28 93 HIS A N 1
ATOM 753 C CA . HIS A 1 93 ? 10.263 7.777 -17.971 1.00 63.28 93 HIS A CA 1
ATOM 754 C C . HIS A 1 93 ? 11.577 7.000 -17.799 1.00 63.28 93 HIS A C 1
ATOM 756 O O . HIS A 1 93 ? 12.225 6.685 -18.796 1.00 63.28 93 HIS A O 1
ATOM 762 N N . GLU A 1 94 ? 11.916 6.627 -16.562 1.00 58.28 94 GLU A N 1
ATOM 763 C CA . GLU A 1 94 ? 13.092 5.830 -16.207 1.00 58.28 94 GLU A CA 1
ATOM 764 C C . GLU A 1 94 ? 12.703 4.586 -15.397 1.00 58.28 94 GLU A C 1
ATOM 766 O O . GLU A 1 94 ? 11.674 4.556 -14.713 1.00 58.28 94 GLU A O 1
ATOM 771 N N . VAL A 1 95 ? 13.545 3.548 -15.460 1.00 48.66 95 VAL A N 1
ATOM 772 C CA . VAL A 1 95 ? 13.472 2.395 -14.552 1.00 48.66 95 VAL A CA 1
ATOM 773 C C . VAL A 1 95 ? 13.692 2.961 -13.142 1.00 48.66 95 VAL A C 1
ATOM 775 O O . VAL A 1 95 ? 14.764 3.501 -12.911 1.00 48.66 95 VAL A O 1
ATOM 778 N N . HIS A 1 96 ? 12.696 2.874 -12.246 1.00 53.12 96 HIS A N 1
ATOM 779 C CA . HIS A 1 96 ? 12.664 3.467 -10.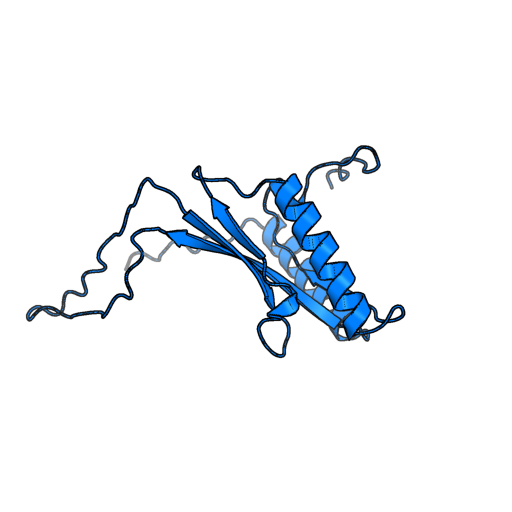883 1.00 53.12 96 HIS A CA 1
ATOM 780 C C . HIS A 1 96 ? 12.089 4.891 -10.730 1.00 53.12 96 HIS A C 1
ATOM 782 O O . HIS A 1 96 ? 12.575 5.666 -9.916 1.00 53.12 96 HIS A O 1
ATOM 788 N N . SER A 1 97 ? 11.026 5.252 -11.450 1.00 62.31 97 SER A N 1
ATOM 789 C CA . SER A 1 97 ? 10.391 6.581 -11.290 1.00 62.31 97 SER A CA 1
ATOM 790 C C . SER A 1 97 ? 9.363 6.686 -10.157 1.00 62.31 97 SER A C 1
ATOM 792 O O . SER A 1 97 ? 8.795 7.756 -9.973 1.00 62.31 97 SER A O 1
ATOM 794 N N . MET A 1 98 ? 9.138 5.616 -9.386 1.00 70.44 98 MET A N 1
ATOM 795 C CA . MET A 1 98 ? 8.464 5.744 -8.094 1.00 70.44 98 MET A CA 1
ATOM 796 C C . MET A 1 98 ? 9.502 6.248 -7.095 1.00 70.44 98 MET A C 1
ATOM 798 O O . MET A 1 98 ? 10.450 5.537 -6.758 1.00 70.44 98 MET A O 1
ATOM 802 N N . ASP A 1 99 ? 9.338 7.494 -6.669 1.00 80.06 99 ASP A N 1
ATOM 803 C CA . ASP A 1 99 ? 10.143 8.112 -5.629 1.00 80.06 99 ASP A CA 1
ATOM 804 C C . ASP A 1 99 ? 9.278 8.442 -4.409 1.00 80.06 99 ASP A C 1
ATOM 806 O O . ASP A 1 99 ? 8.053 8.322 -4.410 1.00 80.06 99 ASP A O 1
ATOM 810 N N . SER A 1 100 ? 9.930 8.887 -3.338 1.00 82.62 100 SER A N 1
ATOM 811 C CA . SER A 1 100 ? 9.235 9.273 -2.111 1.00 82.62 100 SER A CA 1
ATOM 812 C C . SER A 1 100 ? 8.191 10.373 -2.322 1.00 82.62 100 SER A C 1
ATOM 814 O O . SER A 1 100 ? 7.252 10.465 -1.548 1.00 82.62 100 SER A O 1
ATOM 816 N N . VAL A 1 101 ? 8.387 11.254 -3.313 1.00 83.12 101 VAL A N 1
ATOM 817 C CA . VAL A 1 101 ? 7.510 12.415 -3.523 1.00 83.12 101 VAL A CA 1
ATOM 818 C C . VAL A 1 101 ? 6.195 11.953 -4.137 1.00 83.12 101 VAL A C 1
ATOM 820 O O . VAL A 1 101 ? 5.133 12.307 -3.629 1.00 83.12 101 VAL A O 1
ATOM 823 N N . HIS A 1 10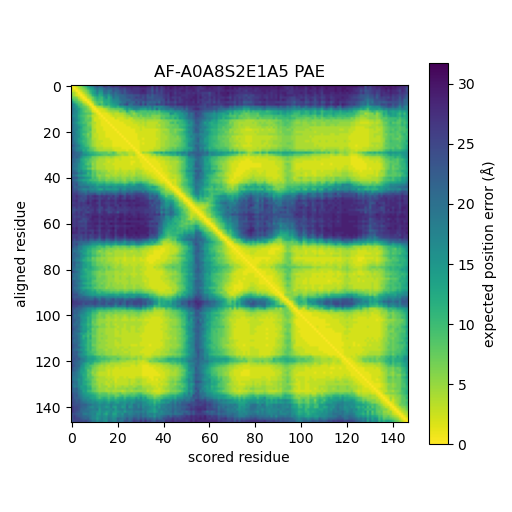2 ? 6.268 11.118 -5.174 1.00 83.94 102 HIS A N 1
ATOM 824 C CA . HIS A 1 102 ? 5.095 10.508 -5.794 1.00 83.94 102 HIS A CA 1
ATOM 825 C C . HIS A 1 102 ? 4.351 9.620 -4.801 1.00 83.94 102 HIS A C 1
ATOM 827 O O . HIS A 1 102 ? 3.139 9.756 -4.657 1.00 83.94 102 HIS A O 1
ATOM 833 N N . PHE A 1 103 ? 5.076 8.787 -4.047 1.00 87.56 103 PHE A N 1
ATOM 834 C CA . PHE A 1 103 ? 4.469 7.940 -3.025 1.00 87.56 103 PHE A CA 1
ATOM 835 C C . PHE A 1 103 ? 3.714 8.756 -1.964 1.00 87.56 103 PHE A C 1
ATOM 837 O O . PHE A 1 103 ? 2.548 8.475 -1.693 1.00 87.56 103 PHE A O 1
ATOM 844 N N . THR A 1 104 ? 4.331 9.800 -1.393 1.00 87.69 104 THR A N 1
ATOM 845 C CA . THR A 1 104 ? 3.665 10.655 -0.397 1.00 87.69 104 THR A CA 1
ATOM 846 C C . THR A 1 104 ? 2.410 11.308 -0.970 1.00 87.69 104 THR A C 1
ATOM 848 O O . THR A 1 104 ? 1.358 11.233 -0.339 1.00 87.69 104 THR A O 1
ATOM 851 N N . ALA A 1 105 ? 2.485 11.882 -2.173 1.00 87.81 105 ALA A N 1
ATOM 852 C CA . ALA A 1 105 ? 1.330 12.507 -2.815 1.00 87.81 105 ALA A CA 1
ATOM 853 C C . ALA A 1 105 ? 0.191 11.500 -3.071 1.00 87.81 105 ALA A C 1
ATOM 855 O O . ALA A 1 105 ? -0.976 11.800 -2.806 1.00 87.81 105 ALA A O 1
ATOM 856 N N . GLY A 1 106 ? 0.528 10.290 -3.532 1.00 89.50 106 GLY A N 1
ATOM 857 C CA . GLY A 1 106 ? -0.429 9.209 -3.759 1.00 89.50 106 GLY A CA 1
ATOM 858 C C . GLY A 1 106 ? -1.121 8.763 -2.469 1.00 89.50 106 GLY A C 1
ATOM 859 O O . GLY A 1 106 ? -2.350 8.701 -2.41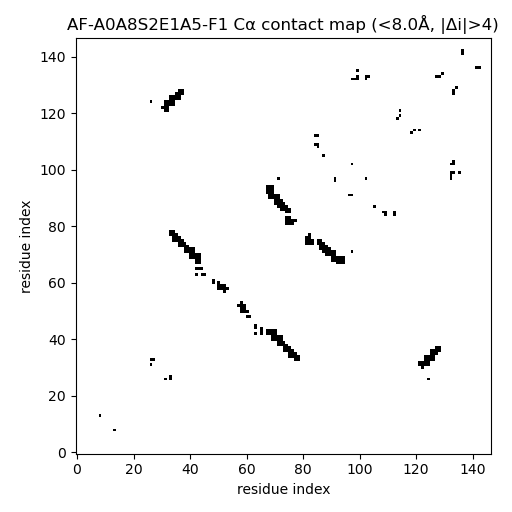3 1.00 89.50 106 GLY A O 1
ATOM 860 N N . ILE A 1 107 ? -0.357 8.534 -1.398 1.00 91.12 107 ILE A N 1
ATOM 861 C CA . ILE A 1 107 ? -0.902 8.140 -0.091 1.00 91.12 107 ILE A CA 1
ATOM 862 C C . ILE A 1 107 ? -1.752 9.251 0.535 1.00 91.12 107 ILE A C 1
ATOM 864 O O . ILE A 1 107 ? -2.803 8.954 1.103 1.00 91.12 107 ILE A O 1
ATOM 868 N N . GLU A 1 108 ? -1.358 10.522 0.428 1.00 90.94 108 GLU A N 1
ATOM 869 C CA . GLU A 1 108 ? -2.156 11.653 0.925 1.00 90.94 108 GLU A CA 1
ATOM 870 C C . GLU A 1 108 ? -3.499 11.768 0.191 1.00 90.94 108 GLU A C 1
ATOM 872 O O . GLU A 1 108 ? -4.550 11.915 0.828 1.00 90.94 108 GLU A O 1
ATOM 877 N N . SER A 1 109 ? -3.477 11.641 -1.138 1.00 92.44 109 SER A N 1
ATOM 878 C CA . SER A 1 109 ? -4.681 11.626 -1.974 1.00 92.44 109 SER A CA 1
ATOM 879 C C . SER A 1 109 ? -5.605 10.458 -1.611 1.00 92.44 109 SER A C 1
ATOM 881 O O . SER A 1 109 ? -6.800 10.653 -1.353 1.00 92.44 109 SER A O 1
ATOM 883 N N . ALA A 1 110 ? -5.047 9.249 -1.489 1.00 93.00 110 ALA A N 1
ATOM 884 C CA . ALA A 1 110 ? -5.792 8.063 -1.088 1.00 93.00 110 ALA A CA 1
ATOM 885 C C . ALA A 1 110 ? -6.386 8.222 0.321 1.00 93.00 110 ALA A C 1
ATOM 887 O O . ALA A 1 110 ? -7.576 7.989 0.520 1.00 93.00 110 ALA A O 1
ATOM 888 N N . ALA A 1 111 ? -5.613 8.707 1.296 1.00 91.88 111 ALA A N 1
ATOM 889 C CA . ALA A 1 111 ? -6.092 8.928 2.659 1.00 91.88 111 ALA A CA 1
ATOM 890 C C . ALA A 1 111 ? -7.241 9.950 2.725 1.00 91.88 111 ALA A C 1
ATOM 892 O O . ALA A 1 111 ? -8.183 9.767 3.502 1.00 91.88 111 ALA A O 1
ATOM 893 N N . SER A 1 112 ? -7.189 11.013 1.917 1.00 92.81 112 SER A N 1
ATOM 894 C CA . SER A 1 112 ? -8.274 11.995 1.798 1.00 92.81 112 SER A CA 1
ATOM 895 C C . SER A 1 112 ? -9.556 11.366 1.239 1.00 92.81 112 SER A C 1
ATOM 897 O O . SER A 1 112 ? -10.646 11.556 1.794 1.00 92.81 112 SER A O 1
ATOM 899 N N . THR A 1 113 ? -9.415 10.556 0.189 1.00 94.19 113 THR A N 1
ATOM 900 C CA . THR A 1 113 ? -10.515 9.816 -0.445 1.00 94.19 113 THR A CA 1
ATOM 901 C C . THR A 1 113 ? -11.166 8.849 0.542 1.00 94.19 113 THR A C 1
ATOM 903 O O . THR A 1 113 ? -12.357 8.969 0.831 1.00 94.19 113 THR A O 1
ATOM 906 N N . LEU A 1 114 ? -10.368 8.008 1.204 1.00 94.00 114 LEU A N 1
ATOM 907 C CA . LEU A 1 114 ? -10.857 7.055 2.201 1.00 94.00 114 LEU A CA 1
ATOM 908 C C . LEU A 1 114 ? -11.553 7.736 3.386 1.00 94.00 114 LEU A C 1
ATOM 910 O O . LEU A 1 114 ? -12.558 7.244 3.896 1.00 94.00 114 LEU A O 1
ATOM 914 N N . ARG A 1 115 ? -11.060 8.894 3.843 1.00 92.75 115 ARG A N 1
ATOM 915 C CA . ARG A 1 115 ? -11.734 9.664 4.905 1.00 92.75 115 ARG A CA 1
ATOM 916 C C . ARG A 1 115 ? -13.077 10.231 4.468 1.00 92.75 115 ARG A C 1
ATOM 918 O O . ARG A 1 115 ? -13.941 10.439 5.320 1.00 92.75 115 ARG A O 1
ATOM 925 N N . THR A 1 116 ? -13.238 10.518 3.183 1.00 94.12 116 THR A N 1
ATOM 926 C CA . THR A 1 116 ? -14.509 10.976 2.619 1.00 94.12 116 THR A CA 1
ATOM 927 C C . THR A 1 116 ? -15.510 9.824 2.554 1.00 94.12 116 THR A C 1
ATOM 929 O O . THR A 1 116 ? -16.663 10.010 2.930 1.00 94.12 116 THR A O 1
ATOM 932 N N . GLU A 1 117 ? -15.058 8.630 2.173 1.00 92.19 117 GLU A N 1
ATOM 933 C CA . GLU A 1 117 ? -15.893 7.428 2.041 1.00 92.19 117 GLU A CA 1
ATOM 934 C C . GLU A 1 117 ? -16.310 6.823 3.386 1.00 92.19 117 GLU A C 1
ATOM 936 O O . GLU A 1 117 ? -17.485 6.533 3.605 1.00 92.19 117 GLU A O 1
ATOM 941 N N . HIS A 1 118 ? -15.360 6.660 4.312 1.00 92.25 118 HIS A N 1
ATOM 942 C CA . HIS A 1 118 ? -15.599 6.018 5.614 1.00 92.25 118 HIS A CA 1
ATOM 943 C C . HIS A 1 118 ? -15.978 7.015 6.719 1.00 92.25 118 HIS A C 1
ATOM 945 O O . HIS A 1 118 ? -16.430 6.626 7.797 1.00 92.25 118 HIS A O 1
ATOM 951 N N . GLY A 1 119 ? -15.801 8.312 6.464 1.00 91.81 119 GLY A N 1
ATOM 952 C CA . GLY A 1 119 ? -16.034 9.386 7.424 1.00 91.81 119 GLY A CA 1
ATOM 953 C C . GLY A 1 119 ? -14.848 9.654 8.360 1.00 91.81 119 GLY A C 1
ATOM 954 O O . GLY A 1 119 ? -13.993 8.810 8.623 1.00 91.81 119 GLY A O 1
ATOM 955 N N . ARG A 1 120 ? -14.809 10.867 8.930 1.00 86.06 120 ARG A N 1
ATOM 956 C CA . ARG A 1 120 ? -13.660 11.386 9.708 1.00 86.06 120 ARG A CA 1
ATOM 957 C C . ARG A 1 120 ? -13.324 10.613 10.987 1.00 86.06 120 ARG A C 1
ATOM 959 O O . ARG A 1 120 ? -12.221 10.767 11.502 1.00 86.06 120 ARG A O 1
ATOM 966 N N . VAL A 1 121 ? -14.273 9.850 11.525 1.00 88.25 121 VAL A N 1
ATOM 967 C CA . VAL A 1 121 ? -14.106 9.087 12.774 1.00 88.25 121 VAL A CA 1
ATOM 968 C C . VAL A 1 121 ? -13.681 7.638 12.535 1.00 88.25 121 VAL A C 1
ATOM 970 O O . VAL A 1 121 ? -13.368 6.935 13.497 1.00 88.25 121 VAL A O 1
ATOM 973 N N . ALA A 1 122 ? -13.671 7.182 11.279 1.00 91.25 122 ALA A N 1
ATOM 974 C CA . ALA A 1 122 ? -13.243 5.837 10.943 1.00 91.25 122 ALA A CA 1
ATOM 975 C C . ALA A 1 122 ? -11.757 5.650 11.258 1.00 91.25 122 ALA A C 1
ATOM 977 O O . ALA A 1 122 ? -10.912 6.499 10.960 1.00 91.25 122 ALA A O 1
ATOM 978 N N . LYS A 1 123 ? -11.435 4.505 11.857 1.00 93.12 123 LYS A N 1
ATOM 979 C CA . LYS A 1 123 ? -10.053 4.077 12.049 1.00 93.12 123 LYS A CA 1
ATOM 980 C C . LYS A 1 123 ? -9.625 3.348 10.784 1.00 93.12 123 LYS A C 1
ATOM 982 O O . LYS A 1 123 ? -10.199 2.317 10.456 1.00 93.12 123 LYS A O 1
ATOM 987 N N . ILE A 1 124 ? -8.650 3.894 10.071 1.00 94.38 124 ILE A N 1
ATOM 988 C CA . ILE A 1 124 ? -8.163 3.337 8.808 1.00 94.38 124 ILE A CA 1
ATOM 989 C C . ILE A 1 124 ? -6.695 2.964 8.993 1.00 94.38 124 ILE A C 1
ATOM 991 O O . ILE A 1 124 ? -5.917 3.758 9.526 1.00 94.38 124 ILE A O 1
ATOM 995 N N . ALA A 1 125 ? -6.325 1.759 8.571 1.00 94.75 125 ALA A N 1
ATOM 996 C CA . ALA A 1 125 ? -4.944 1.302 8.511 1.00 94.75 125 ALA A CA 1
ATOM 997 C C . ALA A 1 125 ? -4.579 0.997 7.056 1.00 94.75 125 ALA A C 1
ATOM 999 O O . ALA A 1 125 ? -5.223 0.161 6.424 1.00 94.75 125 ALA A O 1
ATOM 1000 N N . ILE A 1 126 ? -3.541 1.661 6.546 1.00 94.81 126 ILE A N 1
ATOM 1001 C CA . ILE A 1 126 ? -2.935 1.356 5.248 1.00 94.81 126 ILE A CA 1
ATOM 1002 C C . ILE A 1 126 ? -1.649 0.582 5.527 1.00 94.81 126 ILE A C 1
ATOM 1004 O O . ILE A 1 126 ? -0.757 1.069 6.221 1.00 94.81 126 ILE A O 1
ATOM 1008 N N . ILE A 1 127 ? -1.588 -0.650 5.037 1.00 94.44 127 ILE A N 1
ATOM 1009 C CA . ILE A 1 127 ? -0.456 -1.554 5.197 1.00 94.44 127 ILE A CA 1
ATOM 1010 C C . ILE A 1 127 ? 0.401 -1.464 3.937 1.00 94.44 127 ILE A C 1
ATOM 1012 O O . ILE A 1 127 ? -0.067 -1.810 2.856 1.00 94.44 127 ILE A O 1
ATOM 1016 N N . VAL A 1 128 ? 1.644 -1.020 4.104 1.00 92.44 128 VAL A N 1
ATOM 1017 C CA . VAL A 1 128 ? 2.645 -0.850 3.039 1.00 92.44 128 VAL A CA 1
ATOM 1018 C C . VAL A 1 128 ? 3.815 -1.808 3.267 1.00 92.44 128 VAL A C 1
ATOM 1020 O O . VAL A 1 128 ? 4.066 -2.229 4.404 1.00 92.44 128 VAL A O 1
ATOM 1023 N N . ASP A 1 129 ? 4.535 -2.164 2.205 1.00 89.25 129 ASP A N 1
ATOM 1024 C CA . ASP A 1 129 ? 5.789 -2.909 2.320 1.00 89.25 129 ASP A CA 1
ATOM 1025 C C . ASP A 1 129 ? 6.953 -2.002 2.796 1.00 89.25 129 ASP A C 1
ATOM 1027 O O . ASP A 1 129 ? 6.762 -0.835 3.150 1.00 89.25 129 ASP A O 1
ATOM 1031 N N . ASN A 1 130 ? 8.180 -2.535 2.833 1.00 87.25 130 ASN A N 1
ATOM 1032 C CA . ASN A 1 130 ? 9.355 -1.792 3.294 1.00 87.25 130 ASN A CA 1
ATOM 1033 C C . ASN A 1 130 ? 10.220 -1.196 2.171 1.00 87.25 130 ASN A C 1
ATOM 1035 O O . ASN A 1 130 ? 11.420 -0.989 2.398 1.00 87.25 130 ASN A O 1
ATOM 1039 N N . ALA A 1 131 ? 9.654 -0.904 0.994 1.00 84.62 131 ALA A N 1
ATOM 1040 C CA . ALA A 1 131 ? 10.396 -0.237 -0.068 1.00 84.62 131 ALA A CA 1
ATOM 1041 C C . ALA A 1 131 ? 11.088 1.036 0.454 1.00 84.62 131 ALA A C 1
ATOM 1043 O O . ALA A 1 131 ? 10.603 1.746 1.344 1.00 84.62 131 ALA A O 1
ATOM 1044 N N . THR A 1 132 ? 12.282 1.319 -0.068 1.00 83.12 132 THR A N 1
ATOM 1045 C CA . THR A 1 132 ? 13.150 2.374 0.480 1.00 83.12 132 THR A CA 1
ATOM 1046 C C . THR A 1 132 ? 12.494 3.753 0.424 1.00 83.12 132 THR A C 1
ATOM 1048 O O . THR A 1 132 ? 12.677 4.554 1.340 1.00 83.12 132 THR A O 1
ATOM 1051 N N . TRP A 1 133 ? 11.686 4.019 -0.604 1.00 81.88 133 TRP A N 1
ATOM 1052 C CA . TRP A 1 133 ? 10.960 5.278 -0.776 1.00 81.88 133 TRP A CA 1
ATOM 1053 C C . TRP A 1 133 ? 9.751 5.442 0.160 1.00 81.88 133 TRP A C 1
ATOM 1055 O O . TRP A 1 133 ? 9.363 6.584 0.397 1.00 81.88 133 TRP A O 1
ATOM 1065 N N . HIS A 1 134 ? 9.228 4.369 0.775 1.00 85.25 134 HIS A N 1
ATOM 1066 C CA . HIS A 1 134 ? 8.177 4.452 1.810 1.00 85.25 134 HIS A CA 1
ATOM 1067 C C . HIS A 1 134 ? 8.700 5.007 3.140 1.00 85.25 134 HIS A C 1
ATOM 1069 O O . HIS A 1 134 ? 7.932 5.463 3.981 1.00 85.25 134 HIS A O 1
ATOM 1075 N N . ASN A 1 135 ? 10.019 4.961 3.342 1.00 80.75 135 ASN A N 1
ATOM 1076 C CA . ASN A 1 135 ? 10.663 5.197 4.633 1.00 80.75 135 ASN A CA 1
ATOM 1077 C C . ASN A 1 135 ? 11.521 6.473 4.646 1.00 80.75 135 ASN A C 1
ATOM 1079 O O . ASN A 1 135 ? 12.455 6.589 5.444 1.00 80.75 135 ASN A O 1
ATOM 1083 N N . LYS A 1 136 ? 11.261 7.426 3.742 1.00 76.50 136 LYS A N 1
ATOM 1084 C CA . LYS A 1 136 ? 12.024 8.677 3.705 1.00 76.50 136 LYS A CA 1
ATOM 1085 C C . LYS A 1 136 ? 11.767 9.488 4.973 1.00 76.50 136 LYS A C 1
ATOM 1087 O O . LYS A 1 136 ? 10.628 9.808 5.294 1.00 76.50 136 LYS A O 1
ATOM 1092 N N . LEU A 1 137 ? 12.847 9.858 5.657 1.00 70.75 137 LEU A N 1
ATOM 1093 C CA . LEU A 1 137 ? 12.776 10.754 6.805 1.00 70.75 137 LEU A CA 1
ATOM 1094 C C . LEU A 1 137 ? 12.299 12.131 6.350 1.00 70.75 137 LEU A C 1
ATOM 1096 O O . LEU A 1 137 ? 12.915 12.757 5.483 1.00 70.75 137 LEU A O 1
ATOM 1100 N N . THR A 1 138 ? 11.205 12.593 6.944 1.00 65.19 138 THR A N 1
ATOM 1101 C CA . THR A 1 138 ? 10.803 13.995 6.870 1.00 65.19 138 THR A CA 1
ATOM 1102 C C . THR A 1 138 ? 11.515 14.782 7.976 1.00 65.19 138 THR A C 1
ATOM 1104 O O . THR A 1 138 ? 11.989 14.178 8.942 1.00 65.19 138 THR A O 1
ATOM 1107 N N . PRO A 1 139 ? 11.626 16.119 7.868 1.00 65.88 139 PRO A N 1
ATOM 1108 C CA . PRO A 1 139 ? 12.242 16.947 8.907 1.00 65.88 139 PRO A CA 1
ATOM 1109 C C . PRO A 1 139 ? 11.616 16.775 10.299 1.00 65.88 139 PRO A C 1
ATOM 1111 O O . PRO A 1 139 ? 12.270 17.052 11.300 1.00 65.88 139 PRO A O 1
ATOM 1114 N N . GLU A 1 140 ? 10.363 16.317 10.367 1.00 61.84 140 GLU A N 1
ATOM 1115 C CA . GLU A 1 140 ? 9.624 16.083 11.610 1.00 61.84 140 GLU A CA 1
ATOM 1116 C C . GLU A 1 140 ? 9.807 14.666 12.183 1.00 61.84 140 GLU A C 1
ATOM 1118 O O . GLU A 1 140 ? 9.279 14.370 13.255 1.00 61.84 140 GLU A O 1
ATOM 1123 N N . CYS A 1 141 ? 10.516 13.778 11.479 1.00 60.47 141 CYS A N 1
ATOM 1124 C CA . CYS A 1 141 ? 10.658 12.373 11.847 1.00 60.47 141 CYS A CA 1
ATOM 1125 C C . CYS A 1 141 ? 12.079 12.056 12.325 1.00 60.47 141 CYS A C 1
ATOM 1127 O O . CYS A 1 141 ? 13.053 12.210 11.586 1.00 60.47 141 CYS A O 1
ATOM 1129 N N . ASP A 1 142 ? 12.194 11.518 13.540 1.00 60.28 142 ASP A N 1
ATOM 1130 C CA . ASP A 1 142 ? 13.445 10.936 14.019 1.00 60.28 142 ASP A CA 1
ATOM 1131 C C . ASP A 1 142 ? 13.742 9.619 13.294 1.00 60.28 142 ASP A C 1
ATOM 1133 O O . ASP A 1 142 ? 12.846 8.811 13.024 1.00 60.28 142 ASP A O 1
ATOM 1137 N N . ALA A 1 143 ? 15.025 9.359 13.031 1.00 61.53 143 ALA A N 1
ATOM 1138 C CA . ALA A 1 143 ? 15.446 8.056 12.536 1.00 61.53 143 ALA A CA 1
ATOM 1139 C C . ALA A 1 143 ? 14.989 6.953 13.510 1.00 61.53 143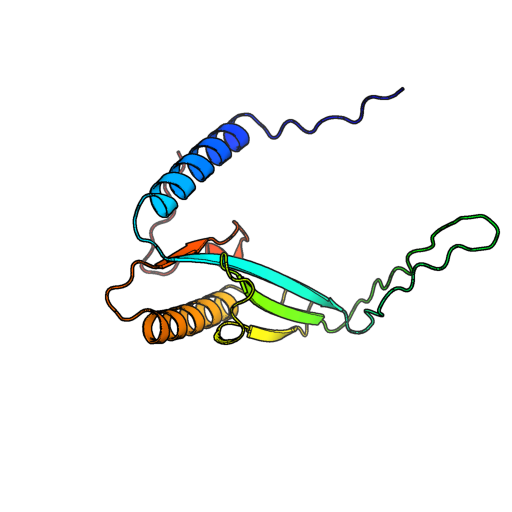 ALA A C 1
ATOM 1141 O O . ALA A 1 143 ? 15.195 7.090 14.724 1.00 61.53 143 ALA A O 1
ATOM 1142 N N . PRO A 1 144 ? 14.401 5.846 13.017 1.00 60.53 144 PRO A N 1
ATOM 1143 C CA . PRO A 1 144 ? 13.980 4.764 13.889 1.00 60.53 144 PRO A CA 1
ATOM 1144 C C . PRO A 1 144 ? 15.183 4.263 14.688 1.00 60.53 144 PRO A C 1
ATOM 1146 O O . PRO A 1 144 ? 16.237 3.938 14.129 1.00 60.53 144 PRO A O 1
ATOM 1149 N N . LYS A 1 145 ? 15.033 4.218 16.016 1.00 50.81 145 LYS A N 1
ATOM 1150 C CA . LYS A 1 145 ? 16.059 3.663 16.901 1.00 50.81 145 LYS A CA 1
ATOM 1151 C C . LYS A 1 145 ? 16.286 2.211 16.490 1.00 50.81 145 LYS A C 1
ATOM 1153 O O . LYS A 1 145 ? 15.345 1.419 16.489 1.00 50.81 145 LYS A O 1
ATOM 1158 N N . ARG A 1 146 ? 17.524 1.870 16.115 1.00 45.94 146 ARG A N 1
ATOM 1159 C CA . ARG A 1 146 ? 17.900 0.472 15.879 1.00 45.94 146 ARG A CA 1
ATOM 1160 C C . ARG A 1 146 ? 17.651 -0.300 17.176 1.00 45.94 146 ARG A C 1
ATOM 1162 O O . ARG A 1 146 ? 18.135 0.125 18.224 1.00 45.94 146 ARG A O 1
ATOM 1169 N N . ALA A 1 147 ? 16.845 -1.355 17.084 1.00 47.62 147 ALA A N 1
ATOM 1170 C CA . ALA A 1 147 ? 16.640 -2.313 18.165 1.00 47.62 147 ALA A CA 1
ATOM 1171 C C . ALA A 1 147 ? 17.894 -3.170 18.374 1.00 47.62 147 ALA A C 1
ATOM 1173 O O . ALA A 1 147 ? 18.585 -3.442 17.362 1.00 47.62 147 ALA A O 1
#

Radius of gyration: 19.9 Å; Cα contacts (8 Å, |Δi|>4): 156; chains: 1; bounding box: 35×52×49 Å

pLDDT: mean 76.52, std 16.82, range [41.34, 96.69]

Foldseek 3Di:
DDPDPPPPPPPVVVVVVVVVVVVVVVCVVPQAFEKEKDKDKADPPDDDDPQDQDPVRDRDDPPPPDPAKIKMWIFIAGPVGTDVQLIDIDIDGHDPPDALVNVVVSVVSNVVVVCVVVHVPHHYHYHYDPPPSVDDDDPPDDDPDDD

Secondary structure (DSSP, 8-state):
-PPP------HHHHHHHHHHHHHHHHHHHTTEEEEEEEEEEEETT------PBPTT--B--------S-EEEEEEEEETTEEEEEEEEEEEESSTT---HHHHHHHHHHHHHHHHHHH-TT-EEEEE----GGGGPPPTT-PPPPP-

Solvent-accessible surface area (backbone atoms only — not comparable to full-atom values): 9219 Å² total; per-residue (Å²): 136,84,77,74,81,76,80,73,64,57,70,69,58,51,52,50,50,54,51,49,54,53,52,53,49,52,44,66,78,37,90,44,51,60,32,40,45,56,76,50,75,47,52,80,68,68,67,89,77,77,81,52,62,47,102,80,70,53,70,65,81,79,80,68,83,65,93,58,50,32,34,41,40,35,36,36,34,38,96,90,41,74,41,72,92,41,51,45,77,47,81,20,82,48,94,77,63,81,40,44,65,60,50,51,54,50,51,54,52,32,52,54,51,50,36,68,75,65,35,87,83,55,45,72,45,79,45,67,74,86,55,72,50,78,67,66,78,49,99,90,50,78,80,80,77,83,128